Protein AF-A0A7S4JQR2-F1 (afdb_monomer)

Nearest PDB structures (foldseek):
  1qqe-assembly1_A  TM=9.470E-01  e=8.051E-03  Saccharomyces cerevisiae
  3j97-assembly1_H  TM=8.504E-01  e=9.970E-03  Rattus norvegicus
  5ln3-assembly1_Q  TM=7.710E-01  e=8.922E-02  Homo sapiens
  3jck-assembly1_C  TM=7.391E-01  e=3.581E-01  Saccharomyces cerevisiae S288C
  5a5b-assembly1_T  TM=5.069E-01  e=1.292E+00  Saccharomyces cerevisiae

Foldseek 3Di:
DDDPPPPPLPPDDDDDDDPPDVCNDPDLLLVLLQCLLVLPLVVSVVSLVVVCVVPVCLCVDLSSVLSVQCSVCLVVLPLPSNVVSVVVCCVVPPDDPSSVVSSVSSSVVSVVVVVVPD

Secondary structure (DSSP, 8-state):
-----TT-SSS---SSS----SS--SSHHHHHHHHHHHT-HHHHHHHHHHHHHH-TTGGGSHHHHHHHHHHHHHHTT-HHHHHHHHHHHHHHSPPPHHHHHHHHHHHHHHHHHHHTT-

Organism: NCBI:txid72548

InterPro domains:
  IPR000744 NSF attachment protein [PF14938] (29-111)
  IPR000744 NSF attachment protein [PTHR13768] (22-111)
  IPR011990 Tetratricopeptide-like helical domain superfamily [G3DSA:1.25.40.10] (28-118)
  IPR011990 Tetratricopeptide-like helical domain superfamily [SSF48452] (29-116)

pLDDT: mean 73.25, std 18.64, range [33.78, 92.88]

Structure (mmCIF, N/CA/C/O backbone):
data_AF-A0A7S4JQR2-F1
#
_entry.id   AF-A0A7S4JQR2-F1
#
loop_
_atom_site.group_PDB
_atom_site.id
_atom_site.type_symbol
_atom_site.label_atom_id
_atom_site.label_alt_id
_atom_site.label_comp_id
_atom_site.label_asym_id
_atom_site.label_entity_id
_atom_site.label_seq_id
_atom_site.pdbx_PDB_ins_code
_atom_site.Cartn_x
_atom_site.Cartn_y
_atom_site.Cartn_z
_atom_site.occupancy
_atom_site.B_iso_or_equiv
_atom_site.auth_seq_id
_atom_site.auth_comp_id
_atom_site.auth_asym_id
_atom_site.auth_atom_id
_atom_site.pdbx_PDB_model_num
ATOM 1 N N . ALA A 1 1 ? -5.006 -15.899 31.030 1.00 37.56 1 ALA A N 1
ATOM 2 C CA . ALA A 1 1 ? -4.982 -15.841 29.558 1.00 37.56 1 ALA A CA 1
ATOM 3 C C . ALA A 1 1 ? -4.543 -14.438 29.161 1.00 37.56 1 ALA A C 1
ATOM 5 O O . ALA A 1 1 ? -5.337 -13.516 29.263 1.00 37.56 1 ALA A O 1
ATOM 6 N N . GLN A 1 2 ? -3.258 -14.251 28.856 1.00 35.53 2 GLN A N 1
ATOM 7 C CA . GLN A 1 2 ? -2.741 -12.972 28.368 1.00 35.53 2 GLN A CA 1
ATOM 8 C C . GLN A 1 2 ? -2.805 -13.001 26.844 1.00 35.53 2 GLN A C 1
ATOM 10 O O . GLN A 1 2 ? -2.093 -13.775 26.207 1.00 35.53 2 GLN A O 1
ATOM 15 N N . VAL A 1 3 ? -3.691 -12.182 26.284 1.00 35.91 3 VAL A N 1
ATOM 16 C CA . VAL A 1 3 ? -3.652 -11.800 24.875 1.00 35.91 3 VAL A CA 1
ATOM 17 C C . VAL A 1 3 ? -2.381 -10.973 24.722 1.00 35.91 3 VAL A C 1
ATOM 19 O O . VAL A 1 3 ? -2.296 -9.865 25.242 1.00 35.91 3 VAL A O 1
ATOM 22 N N . ARG A 1 4 ? -1.342 -11.547 24.110 1.00 37.78 4 ARG A N 1
ATOM 23 C CA . ARG A 1 4 ? -0.191 -10.761 23.667 1.00 37.78 4 ARG A CA 1
ATOM 24 C C . ARG A 1 4 ? -0.682 -9.927 22.491 1.00 37.78 4 ARG A C 1
ATOM 26 O O . ARG A 1 4 ? -0.794 -10.444 21.383 1.00 37.7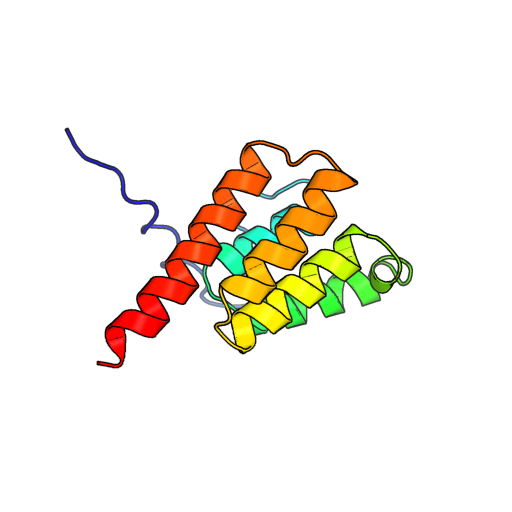8 4 ARG A O 1
ATOM 33 N N . SER A 1 5 ? -1.080 -8.692 22.780 1.00 36.50 5 SER A N 1
ATOM 34 C CA . SER A 1 5 ? -1.376 -7.685 21.768 1.00 36.50 5 SER A CA 1
ATOM 35 C C . SER A 1 5 ? -0.195 -7.568 20.810 1.00 36.50 5 SER A C 1
ATOM 37 O O . SER A 1 5 ? 0.960 -7.591 21.233 1.00 36.50 5 SER A O 1
ATOM 39 N N . ALA A 1 6 ? -0.486 -7.390 19.524 1.00 41.91 6 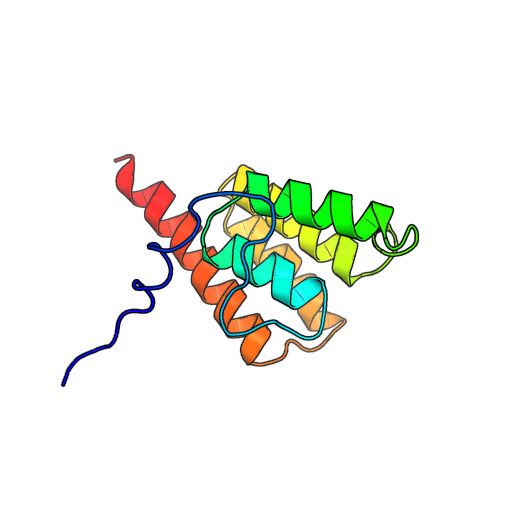ALA A N 1
ATOM 40 C CA . ALA A 1 6 ? 0.475 -7.077 18.466 1.00 41.91 6 ALA A CA 1
ATOM 41 C C . ALA A 1 6 ? 1.167 -5.698 18.646 1.00 41.91 6 ALA A C 1
ATOM 43 O O . ALA A 1 6 ? 1.704 -5.129 17.705 1.00 41.91 6 ALA A O 1
ATOM 44 N N . SER A 1 7 ? 1.167 -5.147 19.864 1.00 43.59 7 SER A N 1
ATOM 45 C CA . SER A 1 7 ? 1.480 -3.756 20.195 1.00 43.59 7 SER A CA 1
ATOM 46 C C . SER A 1 7 ? 2.899 -3.523 20.726 1.00 43.59 7 SER A C 1
ATOM 48 O O . SER A 1 7 ? 3.215 -2.404 21.110 1.00 43.59 7 SER A O 1
ATOM 50 N N . GLU A 1 8 ? 3.772 -4.532 20.770 1.00 39.28 8 GLU A N 1
ATOM 51 C CA . GLU A 1 8 ? 5.159 -4.358 21.250 1.00 39.28 8 GLU A CA 1
ATOM 52 C C . GLU A 1 8 ? 6.194 -4.186 20.121 1.00 39.28 8 GLU A C 1
ATOM 54 O O . GLU A 1 8 ? 7.393 -4.309 20.358 1.00 39.28 8 GLU A O 1
ATOM 59 N N . CYS A 1 9 ? 5.773 -3.852 18.895 1.00 39.69 9 CYS A N 1
ATOM 60 C CA . CYS A 1 9 ? 6.711 -3.504 17.816 1.00 39.69 9 CYS A CA 1
ATOM 61 C C . CYS A 1 9 ? 7.027 -1.996 17.729 1.00 39.69 9 CYS A C 1
ATOM 63 O O . CYS A 1 9 ? 7.715 -1.568 16.808 1.00 39.69 9 CYS A O 1
ATOM 65 N N . THR A 1 10 ? 6.565 -1.186 18.688 1.00 44.19 10 THR A N 1
ATOM 66 C CA . THR A 1 10 ? 6.657 0.288 18.631 1.00 44.19 10 THR A CA 1
ATOM 67 C C . THR A 1 10 ? 7.851 0.887 19.391 1.00 44.19 10 THR A C 1
ATOM 69 O O . THR A 1 10 ? 7.875 2.090 19.621 1.00 44.19 10 THR A O 1
ATOM 72 N N . ALA A 1 11 ? 8.846 0.100 19.821 1.00 36.78 11 ALA A N 1
ATOM 73 C CA . ALA A 1 11 ? 9.854 0.593 20.777 1.00 36.78 11 ALA A CA 1
ATOM 74 C C . ALA A 1 11 ? 11.331 0.501 20.351 1.00 36.78 11 ALA A C 1
ATOM 76 O O . ALA A 1 11 ? 12.203 0.650 21.204 1.00 36.78 11 ALA A O 1
ATOM 77 N N . GLN A 1 12 ? 11.670 0.297 19.070 1.00 37.53 12 GLN A N 1
ATOM 78 C CA . GLN A 1 12 ? 13.091 0.250 18.689 1.00 37.53 12 GLN A CA 1
ATOM 79 C C . GLN A 1 12 ? 13.401 0.738 17.260 1.00 37.53 12 GLN A C 1
ATOM 81 O O . GLN A 1 12 ? 13.963 -0.001 16.464 1.00 37.53 12 GLN A O 1
ATOM 86 N N . CYS A 1 13 ? 13.105 2.000 16.933 1.00 38.75 13 CYS A N 1
ATOM 87 C CA . CYS A 1 13 ? 13.816 2.701 15.849 1.00 38.75 13 CYS A CA 1
ATOM 88 C C . CYS A 1 13 ? 14.394 4.020 16.395 1.00 38.75 13 CYS A C 1
ATOM 90 O O . CYS A 1 13 ? 13.881 5.106 16.152 1.00 38.75 13 CYS A O 1
ATOM 92 N N . GLU A 1 14 ? 15.493 3.922 17.151 1.00 43.75 14 GLU A N 1
ATOM 93 C CA . GLU A 1 14 ? 16.375 5.060 17.421 1.00 43.75 14 GLU A CA 1
ATOM 94 C C . GLU A 1 14 ? 17.701 4.862 16.677 1.00 43.75 14 GLU A C 1
ATOM 96 O O . GLU A 1 14 ? 18.457 3.942 16.974 1.00 43.75 14 GLU A O 1
ATOM 101 N N . ARG A 1 15 ? 17.982 5.806 15.768 1.00 38.59 15 ARG A N 1
ATOM 102 C CA . ARG A 1 15 ? 19.220 6.031 14.997 1.00 38.59 15 ARG A CA 1
ATOM 103 C C . ARG A 1 15 ? 19.476 5.119 13.787 1.00 38.59 15 ARG A C 1
ATOM 105 O O . ARG A 1 15 ? 19.899 3.983 13.902 1.00 38.59 15 ARG A O 1
ATOM 112 N N . ALA A 1 16 ? 19.381 5.780 12.629 1.00 33.78 16 ALA A N 1
ATOM 113 C CA . ALA A 1 16 ? 19.924 5.420 11.320 1.00 33.78 16 ALA A CA 1
ATOM 114 C C . ALA A 1 16 ? 19.220 4.281 10.560 1.00 33.78 16 ALA A C 1
ATOM 116 O O . ALA A 1 16 ? 19.491 3.109 10.753 1.00 33.78 16 ALA A O 1
ATOM 117 N N . GLY A 1 17 ? 18.396 4.672 9.583 1.00 41.34 17 GLY A N 1
ATOM 118 C CA . GLY A 1 17 ? 18.493 4.132 8.218 1.00 41.34 17 GLY A CA 1
ATOM 119 C C . GLY A 1 17 ? 17.947 2.737 7.912 1.00 41.34 17 GLY A C 1
ATOM 120 O O . GLY A 1 17 ? 17.595 2.511 6.754 1.00 41.34 17 GLY A O 1
ATOM 121 N N . GLU A 1 18 ? 17.802 1.853 8.893 1.00 41.81 18 GLU A N 1
ATOM 122 C CA . GLU A 1 18 ? 17.382 0.467 8.699 1.00 41.81 18 GLU A CA 1
ATOM 123 C C . GLU A 1 18 ? 16.536 0.002 9.894 1.00 41.81 18 GLU A C 1
ATOM 125 O O . GLU A 1 18 ? 17.061 -0.423 10.918 1.00 41.81 18 GLU A O 1
ATOM 130 N N . CYS A 1 19 ? 15.204 0.067 9.783 1.00 38.50 19 CYS A N 1
ATOM 131 C CA . CYS A 1 19 ? 14.346 -0.658 10.720 1.00 38.50 19 CYS A CA 1
ATOM 132 C C . CYS A 1 19 ? 14.458 -2.158 10.382 1.00 38.50 19 CYS A C 1
ATOM 134 O O . CYS A 1 19 ? 13.794 -2.673 9.482 1.00 38.50 19 CYS A O 1
ATOM 136 N N . GLU A 1 20 ? 15.353 -2.862 11.073 1.00 42.56 20 GLU A N 1
ATOM 137 C CA . GLU A 1 20 ? 15.407 -4.321 11.059 1.00 42.56 20 GLU A CA 1
ATOM 138 C C . GLU A 1 20 ? 14.308 -4.861 11.974 1.00 42.56 20 GLU A C 1
ATOM 140 O O . GLU A 1 20 ? 14.506 -5.088 13.167 1.00 42.56 20 GLU A O 1
ATOM 145 N N . CYS A 1 21 ? 13.118 -5.090 11.415 1.00 42.78 21 CYS A N 1
ATOM 146 C CA . CYS A 1 21 ? 12.125 -5.907 12.099 1.00 42.78 21 CYS A CA 1
ATOM 147 C C . CYS A 1 21 ? 12.751 -7.292 12.384 1.00 42.78 21 CYS A C 1
ATOM 149 O O . CYS A 1 21 ? 13.309 -7.903 11.466 1.00 42.78 21 CYS A O 1
ATOM 151 N N . PRO A 1 22 ? 12.613 -7.862 13.599 1.00 46.88 22 PRO A N 1
ATOM 152 C CA . PRO A 1 22 ? 13.181 -9.171 13.967 1.00 46.88 22 PRO A CA 1
ATOM 153 C C . PRO A 1 22 ? 12.615 -10.354 13.150 1.00 46.88 22 PRO A C 1
ATOM 155 O O . PRO A 1 22 ? 13.014 -11.504 13.325 1.00 46.88 22 PRO A O 1
ATOM 158 N N . LYS A 1 23 ? 11.690 -10.077 12.227 1.00 44.31 23 LYS A N 1
ATOM 159 C CA . LYS A 1 23 ? 11.191 -10.967 11.181 1.00 44.31 23 LYS A CA 1
ATOM 160 C C . LYS A 1 23 ? 11.600 -10.405 9.814 1.00 44.31 23 LYS A C 1
ATOM 162 O O . LYS A 1 23 ? 10.721 -9.998 9.068 1.00 44.31 23 LYS A O 1
ATOM 167 N N . ARG A 1 24 ? 12.902 -10.330 9.493 1.00 41.34 24 ARG A N 1
ATOM 168 C CA . ARG A 1 24 ? 13.388 -9.866 8.175 1.00 41.34 24 ARG A CA 1
ATOM 169 C C . ARG A 1 24 ? 12.676 -10.677 7.075 1.00 41.34 24 ARG A C 1
ATOM 171 O O . ARG A 1 24 ? 12.951 -11.874 6.955 1.00 41.34 24 ARG A O 1
ATOM 178 N N . PRO A 1 25 ? 11.735 -10.093 6.317 1.00 51.19 25 PRO A N 1
ATOM 179 C CA . PRO A 1 25 ? 10.989 -10.858 5.339 1.00 51.19 25 PRO A CA 1
ATOM 180 C C . PRO A 1 25 ? 11.844 -11.033 4.073 1.00 51.19 25 PRO A C 1
ATOM 182 O O . PRO A 1 25 ? 12.567 -10.114 3.689 1.00 51.19 25 PRO A O 1
ATOM 185 N N . PRO A 1 26 ? 11.787 -12.198 3.408 1.00 58.12 26 PRO A N 1
ATOM 186 C CA . PRO A 1 26 ? 12.660 -12.515 2.275 1.00 58.12 26 PRO A CA 1
ATOM 187 C C . PRO A 1 26 ? 12.354 -11.705 1.001 1.00 58.12 26 PRO A C 1
ATOM 189 O O . PRO A 1 26 ? 13.158 -11.722 0.076 1.00 58.12 26 PRO A O 1
ATOM 192 N N . SER A 1 27 ? 11.211 -11.009 0.939 1.00 68.44 27 SER A N 1
ATOM 193 C CA . SER A 1 27 ? 10.713 -10.301 -0.251 1.00 68.44 27 SER A CA 1
ATOM 194 C C . SER A 1 27 ? 10.414 -8.817 0.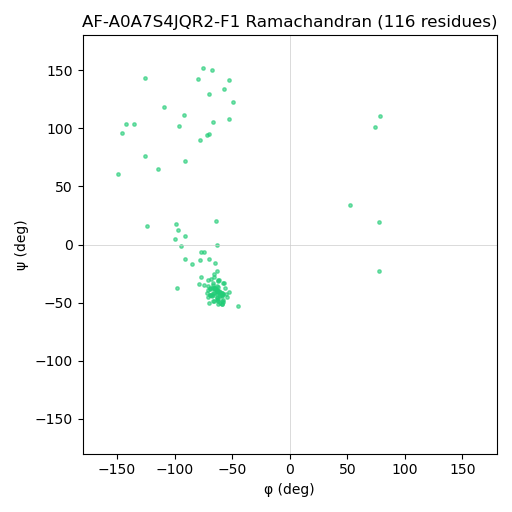028 1.00 68.44 27 SER A C 1
ATOM 196 O O . SER A 1 27 ? 9.841 -8.529 1.088 1.00 68.44 27 SER A O 1
ATOM 198 N N . PRO A 1 28 ? 10.677 -7.897 -0.925 1.00 73.00 28 PRO A N 1
ATOM 199 C CA . PRO A 1 28 ? 10.400 -6.458 -0.788 1.00 73.00 28 PRO A CA 1
ATOM 200 C C . PRO A 1 28 ? 8.923 -6.149 -0.493 1.00 73.00 28 PRO A C 1
ATOM 202 O O . PRO A 1 28 ? 8.627 -5.250 0.292 1.00 73.00 28 PRO A O 1
ATOM 205 N N . LEU A 1 29 ? 7.991 -6.954 -1.020 1.00 77.81 29 LEU A N 1
ATOM 206 C CA . LEU A 1 29 ? 6.557 -6.814 -0.751 1.00 77.81 29 LEU A CA 1
ATOM 207 C C . LEU A 1 29 ? 6.212 -6.973 0.733 1.00 77.81 29 LEU A C 1
ATOM 209 O O . LEU A 1 29 ? 5.540 -6.134 1.325 1.00 77.81 29 LEU A O 1
ATOM 213 N N . ALA A 1 30 ? 6.699 -8.044 1.354 1.00 78.00 30 ALA A N 1
ATOM 214 C CA . ALA A 1 30 ? 6.437 -8.309 2.764 1.00 78.00 30 ALA A CA 1
ATOM 215 C C . ALA A 1 30 ? 7.126 -7.292 3.695 1.00 78.00 30 ALA A C 1
ATOM 217 O O . ALA A 1 30 ? 6.585 -6.991 4.756 1.00 78.00 30 ALA A O 1
ATOM 218 N N . ALA A 1 31 ? 8.270 -6.725 3.292 1.00 80.00 31 ALA A N 1
ATOM 219 C CA . ALA A 1 31 ? 8.914 -5.633 4.023 1.00 80.00 31 ALA A CA 1
ATOM 220 C C . ALA A 1 31 ? 8.069 -4.352 3.981 1.00 80.00 31 ALA A C 1
ATOM 222 O O . ALA A 1 31 ? 7.774 -3.772 5.025 1.00 80.00 31 ALA A O 1
ATOM 223 N N . GLY A 1 32 ? 7.605 -3.956 2.794 1.00 81.88 32 GLY A N 1
ATOM 224 C CA . GLY A 1 32 ? 6.735 -2.792 2.650 1.00 81.88 32 GLY A CA 1
ATOM 225 C C . GLY A 1 32 ? 5.396 -2.954 3.385 1.00 81.88 32 GLY A C 1
ATOM 226 O O . GLY A 1 32 ? 4.967 -2.036 4.079 1.00 81.88 32 GLY A O 1
ATOM 227 N N . LEU A 1 33 ? 4.782 -4.144 3.334 1.00 82.50 33 LEU A N 1
ATOM 228 C CA . LEU A 1 33 ? 3.574 -4.454 4.112 1.00 82.50 33 LEU A CA 1
ATOM 229 C C . LEU A 1 33 ? 3.803 -4.381 5.626 1.00 82.50 33 LEU A C 1
ATOM 231 O O . LEU A 1 33 ? 2.887 -4.038 6.366 1.00 82.50 33 LEU A O 1
ATOM 235 N N . CYS A 1 34 ? 5.009 -4.690 6.104 1.00 82.00 34 CYS A N 1
ATOM 236 C CA . CYS A 1 34 ? 5.330 -4.569 7.521 1.00 82.00 34 CYS A CA 1
ATOM 237 C C . CYS A 1 34 ? 5.368 -3.099 7.959 1.00 82.00 34 CYS A C 1
ATOM 239 O O . CYS A 1 34 ? 4.786 -2.750 8.983 1.00 82.00 34 CYS A O 1
ATOM 241 N N . HIS A 1 35 ? 5.973 -2.214 7.165 1.00 81.69 35 HIS A N 1
ATOM 242 C CA . HIS A 1 35 ? 5.925 -0.775 7.443 1.00 81.69 35 HIS A CA 1
ATOM 243 C C . HIS A 1 35 ? 4.490 -0.222 7.388 1.00 81.69 35 HIS A C 1
ATOM 245 O O . HIS A 1 35 ? 4.123 0.610 8.217 1.00 81.69 35 HIS A O 1
ATOM 251 N N . LEU A 1 36 ? 3.660 -0.749 6.480 1.00 81.94 36 LEU A N 1
ATOM 252 C CA . LEU A 1 36 ? 2.231 -0.433 6.380 1.00 81.94 36 LEU A CA 1
ATOM 253 C C . LEU A 1 36 ? 1.448 -0.848 7.627 1.00 81.94 36 LEU A C 1
ATOM 255 O O . LEU A 1 36 ? 0.691 -0.049 8.169 1.00 81.94 36 LEU A O 1
ATOM 259 N N . ALA A 1 37 ? 1.675 -2.062 8.126 1.00 81.44 37 ALA A N 1
ATOM 260 C CA . ALA A 1 37 ? 1.047 -2.549 9.351 1.00 81.44 37 ALA A CA 1
ATOM 261 C C . ALA A 1 37 ? 1.432 -1.710 10.584 1.00 81.44 37 ALA A C 1
ATOM 263 O O . ALA A 1 37 ? 0.621 -1.534 11.488 1.00 81.44 37 ALA A O 1
ATOM 264 N N . ASN A 1 38 ? 2.641 -1.139 10.600 1.00 78.62 38 ASN A N 1
ATOM 265 C CA . ASN A 1 38 ? 3.081 -0.228 11.661 1.00 78.62 38 ASN A CA 1
ATOM 266 C C . ASN A 1 38 ? 2.508 1.198 11.522 1.00 78.62 38 ASN A C 1
ATOM 268 O O . ASN A 1 38 ? 2.559 1.971 12.477 1.00 78.62 38 ASN A O 1
ATOM 272 N N . GLY A 1 39 ? 1.929 1.546 10.368 1.00 73.12 39 GLY A N 1
ATOM 273 C CA . GLY A 1 39 ? 1.399 2.882 10.087 1.00 73.12 39 GLY A CA 1
ATOM 274 C C . GLY A 1 39 ? 2.467 3.923 9.746 1.00 73.12 39 GLY A C 1
ATOM 275 O O . GLY A 1 39 ? 2.208 5.121 9.830 1.00 73.12 39 GLY A O 1
ATOM 276 N N . GLU A 1 40 ? 3.665 3.497 9.345 1.00 73.12 40 GLU A N 1
ATOM 277 C CA . GLU A 1 40 ? 4.747 4.409 8.969 1.00 73.12 40 GLU A CA 1
ATOM 278 C C . GLU A 1 40 ? 4.723 4.723 7.464 1.00 73.12 40 GLU A C 1
ATOM 280 O O . GLU A 1 40 ? 5.586 4.290 6.697 1.00 73.12 40 GLU A O 1
ATOM 285 N N . LEU A 1 41 ? 3.738 5.519 7.034 1.00 79.88 41 LEU A N 1
ATOM 286 C CA . LEU A 1 41 ? 3.613 6.019 5.655 1.00 79.88 41 LEU A CA 1
ATOM 287 C C . LEU A 1 41 ? 4.925 6.553 5.043 1.00 79.88 41 LEU A C 1
ATOM 289 O O . LEU A 1 41 ? 5.318 6.076 3.973 1.00 79.88 41 LEU A O 1
ATOM 293 N N . PRO A 1 42 ? 5.655 7.493 5.683 1.00 82.62 42 PRO A N 1
ATOM 294 C CA . PRO A 1 42 ? 6.898 8.007 5.110 1.00 82.62 42 PRO A CA 1
ATOM 295 C C . PRO A 1 42 ? 8.000 6.939 5.021 1.00 82.62 42 PRO A C 1
ATOM 297 O O . PRO A 1 42 ? 8.847 7.011 4.129 1.00 82.62 42 PRO A O 1
ATOM 300 N N . ALA A 1 43 ? 7.990 5.928 5.900 1.00 80.62 43 ALA A N 1
ATOM 301 C CA . ALA A 1 43 ? 8.938 4.818 5.835 1.00 80.62 43 ALA A CA 1
ATOM 302 C C . ALA A 1 43 ? 8.653 3.903 4.636 1.00 80.62 43 ALA A C 1
ATOM 304 O O . ALA A 1 43 ? 9.592 3.495 3.957 1.00 80.62 43 ALA A O 1
ATOM 305 N N . ILE A 1 44 ? 7.379 3.643 4.324 1.00 83.00 44 ILE A N 1
ATOM 306 C CA . ILE A 1 44 ? 6.971 2.877 3.133 1.00 83.00 44 ILE A CA 1
ATOM 307 C C . ILE A 1 44 ? 7.388 3.575 1.855 1.00 83.00 44 ILE A C 1
ATOM 309 O O . ILE A 1 44 ? 8.011 2.944 1.011 1.00 83.00 44 ILE A O 1
ATOM 313 N N . GLN A 1 45 ? 7.066 4.862 1.709 1.00 85.06 45 GLN A N 1
ATOM 314 C CA . GLN A 1 45 ? 7.401 5.616 0.498 1.00 85.06 45 GLN A CA 1
ATOM 315 C C . GLN A 1 45 ? 8.913 5.600 0.259 1.00 85.06 45 GLN A C 1
ATOM 317 O O . GLN A 1 45 ? 9.380 5.319 -0.842 1.00 85.06 45 GLN A O 1
ATOM 322 N N . LYS A 1 46 ? 9.694 5.786 1.330 1.00 85.00 46 LYS A N 1
ATOM 323 C CA . LYS A 1 46 ? 11.153 5.682 1.277 1.00 85.00 46 LYS A CA 1
ATOM 324 C C . LYS A 1 46 ? 11.641 4.265 0.962 1.00 85.00 46 LYS A C 1
ATOM 326 O O . LYS A 1 46 ? 12.639 4.113 0.263 1.00 85.00 46 LYS A O 1
ATOM 331 N N . ALA A 1 47 ? 10.981 3.232 1.484 1.00 82.56 47 ALA A N 1
ATOM 332 C CA . ALA A 1 47 ? 11.315 1.842 1.190 1.00 82.56 47 ALA A CA 1
ATOM 333 C C . ALA A 1 47 ? 11.028 1.498 -0.278 1.00 82.56 47 ALA A C 1
ATOM 335 O O . ALA A 1 47 ? 11.880 0.892 -0.917 1.00 82.56 47 ALA A O 1
ATOM 336 N N . ILE A 1 48 ? 9.886 1.935 -0.821 1.00 84.88 48 ILE A N 1
ATOM 337 C CA . ILE A 1 48 ? 9.522 1.779 -2.236 1.00 84.88 48 ILE A CA 1
ATOM 338 C C . ILE A 1 48 ? 10.568 2.454 -3.121 1.00 84.88 48 ILE A C 1
ATOM 340 O O . ILE A 1 48 ? 11.128 1.788 -3.983 1.00 84.88 48 ILE A O 1
ATOM 344 N N . ASP A 1 49 ? 10.902 3.719 -2.854 1.00 86.12 49 ASP A N 1
ATOM 345 C CA . ASP A 1 49 ? 11.919 4.456 -3.613 1.00 86.12 49 ASP A CA 1
ATOM 346 C C . ASP A 1 49 ? 13.285 3.746 -3.550 1.00 86.12 49 ASP A C 1
ATOM 348 O O . ASP A 1 49 ? 13.950 3.544 -4.563 1.00 86.12 49 ASP A O 1
ATOM 352 N N . LYS A 1 50 ? 13.667 3.235 -2.371 1.00 84.12 50 LYS A N 1
ATOM 353 C CA . LYS A 1 50 ? 14.884 2.428 -2.205 1.00 84.12 50 LYS A CA 1
ATOM 354 C C . LYS A 1 50 ? 14.828 1.123 -3.005 1.00 84.12 50 LYS A C 1
ATOM 356 O O . LYS A 1 50 ? 15.847 0.727 -3.563 1.00 84.12 50 LYS A O 1
ATOM 361 N N . TYR A 1 51 ? 13.680 0.450 -3.080 1.00 83.69 51 TYR A N 1
ATOM 362 C CA . TYR A 1 51 ? 13.522 -0.753 -3.901 1.00 83.69 51 TYR A CA 1
ATOM 363 C C . TYR A 1 51 ? 13.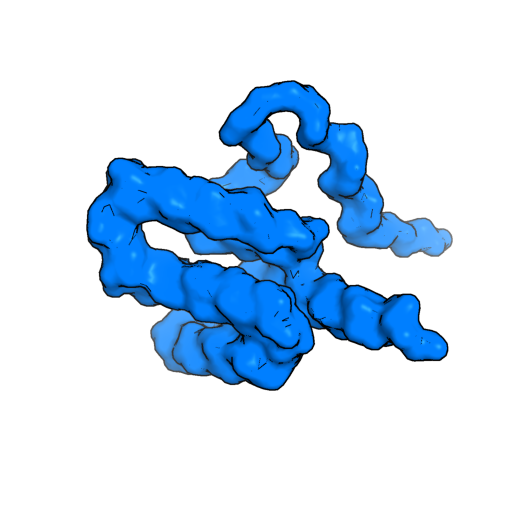563 -0.440 -5.395 1.00 83.69 51 TYR A C 1
ATOM 365 O O . TYR A 1 51 ? 14.199 -1.187 -6.125 1.00 83.69 51 TYR A O 1
ATOM 373 N N . GLU A 1 52 ? 12.982 0.673 -5.841 1.00 84.00 52 GLU A N 1
ATOM 374 C CA . GLU A 1 52 ? 13.069 1.132 -7.234 1.00 84.00 52 GLU A CA 1
ATOM 375 C C . GLU A 1 52 ? 14.497 1.549 -7.623 1.00 84.00 52 GLU A C 1
ATOM 377 O O . GLU A 1 52 ? 14.924 1.331 -8.756 1.00 84.00 52 GLU A O 1
ATOM 382 N N . GLN A 1 53 ? 15.273 2.098 -6.682 1.00 83.62 53 GLN A N 1
ATOM 383 C CA . GLN A 1 53 ? 16.698 2.379 -6.883 1.00 83.62 53 GLN A CA 1
ATOM 384 C C . GLN A 1 53 ? 17.547 1.103 -6.966 1.00 83.62 53 GLN A C 1
ATOM 386 O O . GLN A 1 53 ? 18.518 1.059 -7.722 1.00 83.62 53 GLN A O 1
ATOM 391 N N . LEU A 1 54 ? 17.216 0.079 -6.172 1.00 81.94 54 LEU A N 1
ATOM 392 C CA . LEU A 1 54 ? 17.907 -1.214 -6.195 1.00 81.94 54 LEU A CA 1
ATOM 393 C C . LEU A 1 54 ? 17.520 -2.045 -7.422 1.00 81.94 54 LEU A C 1
ATOM 395 O O . LEU A 1 54 ? 18.359 -2.762 -7.966 1.00 81.94 54 LEU A O 1
ATOM 399 N N . ASP A 1 55 ? 16.266 -1.939 -7.853 1.00 79.88 55 ASP A N 1
ATOM 400 C CA . ASP A 1 55 ? 15.714 -2.645 -8.995 1.00 79.88 55 ASP A CA 1
ATOM 401 C C . ASP A 1 55 ? 14.734 -1.744 -9.760 1.00 79.88 55 ASP A C 1
ATOM 403 O O . ASP A 1 55 ? 13.579 -1.551 -9.378 1.00 79.88 55 ASP A O 1
ATOM 407 N N . VAL A 1 56 ? 15.187 -1.228 -10.904 1.00 78.38 56 VAL A N 1
ATOM 408 C CA . VAL A 1 56 ? 14.397 -0.339 -11.774 1.00 78.38 56 VAL A CA 1
ATOM 409 C C . VAL A 1 56 ? 13.165 -1.018 -12.378 1.00 78.38 56 VAL A C 1
ATOM 411 O O . VAL A 1 56 ? 12.274 -0.344 -12.894 1.00 78.38 56 VAL A O 1
ATOM 414 N N . THR A 1 57 ? 13.098 -2.352 -12.341 1.00 81.44 57 THR A N 1
ATOM 415 C CA . THR A 1 57 ? 11.931 -3.105 -12.806 1.00 81.44 57 THR A CA 1
ATOM 416 C C . THR A 1 57 ? 10.872 -3.228 -11.719 1.00 81.44 57 THR A C 1
ATOM 418 O O . THR A 1 57 ? 9.709 -3.463 -12.048 1.00 81.44 57 THR A O 1
ATOM 421 N N . PHE A 1 58 ? 11.216 -2.985 -10.449 1.00 78.12 58 PHE A N 1
ATOM 422 C CA . PHE A 1 58 ? 10.312 -3.132 -9.310 1.00 78.12 58 PHE A CA 1
ATOM 423 C C . PHE A 1 58 ? 9.013 -2.332 -9.472 1.00 78.12 58 PHE A C 1
ATOM 425 O O . PHE A 1 58 ? 7.936 -2.900 -9.306 1.00 78.12 58 PHE A O 1
ATOM 432 N N . GLY A 1 59 ? 9.081 -1.071 -9.911 1.00 74.19 59 GLY A N 1
ATOM 433 C CA . GLY A 1 59 ? 7.892 -0.244 -10.172 1.00 74.19 59 GLY A CA 1
ATOM 434 C C . GLY A 1 59 ? 6.985 -0.775 -11.294 1.00 74.19 59 GLY A C 1
ATOM 435 O O . GLY A 1 59 ? 5.789 -0.495 -11.316 1.00 74.19 59 GLY A O 1
ATOM 436 N N . THR A 1 60 ? 7.528 -1.586 -12.207 1.00 79.00 60 THR A N 1
ATOM 437 C CA . THR A 1 60 ? 6.758 -2.276 -13.260 1.00 79.00 60 THR A CA 1
ATOM 438 C C . THR A 1 60 ? 6.268 -3.660 -12.836 1.00 79.00 60 THR A C 1
ATOM 440 O O . THR A 1 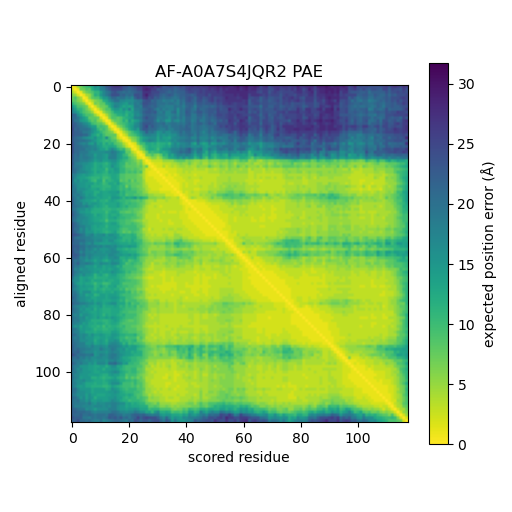60 ? 5.417 -4.252 -13.504 1.00 79.00 60 THR A O 1
ATOM 443 N N . THR A 1 61 ? 6.782 -4.191 -11.722 1.00 83.06 61 THR A N 1
ATOM 444 C CA . THR A 1 61 ? 6.293 -5.450 -11.163 1.00 83.06 61 THR A CA 1
ATOM 445 C C . THR A 1 61 ? 4.953 -5.254 -10.469 1.00 83.06 61 THR A C 1
ATOM 447 O O . THR A 1 61 ? 4.639 -4.200 -9.916 1.00 83.06 61 THR A O 1
ATOM 450 N N . ARG A 1 62 ? 4.164 -6.330 -10.442 1.00 81.31 62 ARG A N 1
ATOM 451 C CA . ARG A 1 62 ? 2.878 -6.369 -9.733 1.00 81.31 62 ARG A CA 1
ATOM 452 C C . ARG A 1 62 ? 3.033 -6.063 -8.243 1.00 81.31 62 ARG A C 1
ATOM 454 O O . ARG A 1 62 ? 2.141 -5.471 -7.649 1.00 81.31 62 ARG A O 1
ATOM 461 N N . GLU A 1 63 ? 4.162 -6.455 -7.655 1.00 83.75 63 GLU A N 1
ATOM 462 C CA . GLU A 1 63 ? 4.452 -6.245 -6.239 1.00 83.75 63 GLU A CA 1
ATOM 463 C C . GLU A 1 63 ? 4.713 -4.771 -5.915 1.00 83.75 63 GLU A C 1
ATOM 465 O O . GLU A 1 63 ? 4.149 -4.258 -4.950 1.00 83.75 63 GLU A O 1
ATOM 470 N N . GLY A 1 64 ? 5.514 -4.080 -6.734 1.00 83.56 64 GLY A N 1
ATOM 471 C CA . GLY A 1 64 ? 5.775 -2.648 -6.569 1.00 83.56 64 GLY A CA 1
ATOM 472 C C . GLY A 1 64 ? 4.533 -1.795 -6.818 1.00 83.56 64 GLY A C 1
ATOM 473 O O . GLY A 1 64 ? 4.238 -0.894 -6.031 1.00 83.56 64 GLY A O 1
ATOM 474 N N . GLY A 1 65 ? 3.752 -2.137 -7.850 1.00 85.94 65 GLY A N 1
ATOM 475 C CA . GLY A 1 65 ? 2.468 -1.490 -8.132 1.00 85.94 65 GLY A CA 1
ATOM 476 C C . GLY A 1 65 ? 1.482 -1.612 -6.968 1.00 85.94 65 GLY A C 1
ATOM 477 O O . GLY A 1 65 ? 0.950 -0.599 -6.516 1.00 85.94 65 GLY A O 1
ATOM 478 N N . LEU A 1 66 ? 1.309 -2.823 -6.420 1.00 87.00 66 LEU A N 1
ATOM 479 C CA . LEU A 1 66 ? 0.456 -3.045 -5.251 1.00 87.00 66 LEU A CA 1
ATOM 480 C C . LEU A 1 66 ? 0.923 -2.214 -4.056 1.00 87.00 66 LEU A C 1
ATOM 482 O O . LEU A 1 66 ? 0.125 -1.505 -3.455 1.00 87.00 66 LEU A O 1
ATOM 486 N N . LEU A 1 67 ? 2.212 -2.284 -3.715 1.00 87.44 67 LEU A N 1
ATOM 487 C CA . LEU A 1 67 ? 2.769 -1.562 -2.570 1.00 87.44 67 LEU A CA 1
ATOM 488 C C . LEU A 1 67 ? 2.504 -0.059 -2.648 1.00 87.44 67 LEU A C 1
ATOM 490 O O . LEU A 1 67 ? 2.119 0.552 -1.652 1.00 87.44 67 LEU A O 1
ATOM 494 N N . ARG A 1 68 ? 2.671 0.521 -3.838 1.00 88.31 68 ARG A N 1
ATOM 495 C CA . ARG A 1 68 ? 2.423 1.939 -4.080 1.00 88.31 68 ARG A CA 1
ATOM 496 C C . ARG A 1 68 ? 0.942 2.290 -3.965 1.00 88.31 68 ARG A C 1
ATOM 498 O O . ARG A 1 68 ? 0.616 3.274 -3.309 1.00 88.31 68 ARG A O 1
ATOM 505 N N . SER A 1 69 ? 0.055 1.483 -4.548 1.00 90.19 69 SER A N 1
ATOM 506 C CA . SER A 1 69 ? -1.395 1.673 -4.420 1.00 90.19 69 SER A CA 1
ATOM 507 C C . SER A 1 69 ? -1.855 1.578 -2.965 1.00 90.19 69 SER A C 1
ATOM 509 O O . SER A 1 69 ? -2.580 2.451 -2.503 1.00 90.19 69 SER A O 1
ATOM 511 N N . LEU A 1 70 ? -1.367 0.587 -2.213 1.00 89.50 70 LEU A N 1
ATOM 512 C CA . LEU A 1 70 ? -1.677 0.441 -0.789 1.00 89.50 70 LEU A CA 1
ATOM 513 C C . LEU A 1 70 ? -1.164 1.627 0.034 1.00 89.50 70 LEU A C 1
ATOM 515 O O . LEU A 1 70 ? -1.866 2.087 0.929 1.00 89.50 70 LEU A O 1
ATOM 519 N N . ALA A 1 71 ? 0.030 2.141 -0.270 1.00 89.62 71 ALA A N 1
ATOM 520 C CA . ALA A 1 71 ? 0.578 3.315 0.403 1.00 89.62 71 ALA A CA 1
ATOM 521 C C . ALA A 1 71 ? -0.273 4.573 0.157 1.00 89.62 71 ALA A C 1
ATOM 523 O O . ALA A 1 71 ? -0.509 5.341 1.084 1.00 89.62 71 ALA A O 1
ATOM 524 N N . VAL A 1 72 ? -0.766 4.762 -1.071 1.00 90.31 72 VAL A N 1
ATOM 525 C CA . VAL A 1 72 ? -1.649 5.881 -1.439 1.00 90.31 72 VAL A CA 1
ATOM 526 C C . VAL A 1 72 ? -3.029 5.753 -0.787 1.00 90.31 72 VAL A C 1
ATOM 528 O O . VAL A 1 72 ? -3.543 6.738 -0.260 1.00 90.31 72 VAL A O 1
ATOM 531 N N . ALA A 1 73 ? -3.618 4.555 -0.774 1.00 89.94 73 ALA A N 1
ATOM 532 C CA . ALA A 1 73 ? -4.886 4.298 -0.088 1.00 89.94 73 ALA A CA 1
ATOM 533 C C . ALA A 1 73 ? -4.769 4.558 1.423 1.00 89.94 73 ALA A C 1
ATOM 535 O O . ALA A 1 73 ? -5.640 5.177 2.032 1.00 89.94 73 ALA A O 1
ATOM 536 N N . PHE A 1 74 ? -3.646 4.151 2.023 1.00 86.81 74 PHE A N 1
ATOM 537 C CA . PHE A 1 74 ? -3.357 4.395 3.434 1.00 86.81 74 PHE A CA 1
ATOM 538 C C . PHE A 1 74 ? -3.147 5.891 3.730 1.00 86.81 74 PHE A C 1
ATOM 540 O O . PHE A 1 74 ? -3.604 6.372 4.762 1.00 86.81 74 PHE A O 1
ATOM 547 N N . GLU A 1 75 ? -2.512 6.648 2.827 1.00 88.19 75 GLU A N 1
ATOM 548 C CA . GLU A 1 75 ? -2.346 8.107 2.950 1.00 88.19 75 GLU A CA 1
ATOM 549 C C . GLU A 1 75 ? -3.684 8.853 2.902 1.00 88.19 75 GLU A C 1
ATOM 551 O O . GLU A 1 75 ? -3.902 9.787 3.671 1.00 88.19 75 GLU A O 1
ATOM 556 N N . GLN A 1 76 ? -4.605 8.400 2.052 1.00 88.50 76 GLN A N 1
ATOM 557 C CA . GLN A 1 76 ? -5.969 8.927 1.984 1.00 88.50 76 GLN A CA 1
ATOM 558 C C . GLN A 1 76 ? -6.869 8.426 3.124 1.00 88.50 76 GLN A C 1
ATOM 560 O O . GLN A 1 76 ? -7.998 8.892 3.256 1.00 88.50 76 GLN A O 1
ATOM 565 N N . MET A 1 77 ? -6.375 7.494 3.949 1.00 84.06 77 MET A N 1
ATOM 566 C CA . MET A 1 77 ? -7.152 6.765 4.955 1.00 84.06 77 MET A CA 1
ATOM 567 C C . MET A 1 77 ? -8.414 6.111 4.367 1.00 84.06 77 MET A C 1
ATOM 569 O O . MET A 1 77 ? -9.443 6.008 5.035 1.00 84.06 77 MET A O 1
ATOM 573 N N . ASP A 1 78 ? -8.339 5.664 3.113 1.00 88.75 78 ASP A N 1
ATOM 574 C CA . ASP A 1 78 ? -9.466 5.081 2.394 1.00 88.75 78 ASP A CA 1
ATOM 575 C C . ASP A 1 78 ? -9.422 3.551 2.492 1.00 88.75 78 ASP A C 1
ATOM 577 O O . ASP A 1 78 ? -8.622 2.862 1.851 1.00 88.75 78 ASP A O 1
ATOM 581 N N . VAL A 1 79 ? -10.269 3.007 3.368 1.00 88.12 79 VAL A N 1
ATOM 582 C CA . VAL A 1 79 ? -10.344 1.561 3.622 1.00 88.12 79 VAL A CA 1
ATOM 583 C C . VAL A 1 79 ? -10.958 0.812 2.437 1.00 88.12 79 VAL A C 1
ATOM 585 O O . VAL A 1 79 ? -10.616 -0.356 2.216 1.00 88.12 79 VAL A O 1
ATOM 588 N N . ASP A 1 80 ? -11.854 1.448 1.686 1.00 90.81 80 ASP A N 1
ATOM 589 C CA . ASP A 1 80 ? -12.517 0.843 0.534 1.00 90.81 80 ASP A CA 1
ATOM 590 C C . ASP A 1 80 ? -11.521 0.660 -0.617 1.00 90.81 80 ASP A C 1
ATOM 592 O O . ASP A 1 80 ? -11.351 -0.469 -1.081 1.00 90.81 80 ASP A O 1
ATOM 596 N N . ASP A 1 81 ? -10.774 1.706 -0.989 1.00 90.81 81 ASP A N 1
ATOM 597 C CA . ASP A 1 81 ? -9.719 1.643 -2.013 1.00 90.81 81 ASP A CA 1
ATOM 598 C C . ASP A 1 81 ? -8.610 0.661 -1.611 1.00 90.81 81 ASP A C 1
ATOM 600 O O . ASP A 1 81 ? -8.167 -0.164 -2.414 1.00 90.81 81 ASP A O 1
ATOM 604 N N . PHE A 1 82 ? -8.226 0.650 -0.329 1.00 90.00 82 PHE A N 1
ATOM 605 C CA . PHE A 1 82 ? -7.270 -0.326 0.192 1.00 90.00 82 PHE A CA 1
ATOM 606 C C . PHE A 1 82 ? -7.746 -1.767 -0.031 1.00 90.00 82 PHE A C 1
ATOM 608 O O . PHE A 1 82 ? -6.993 -2.623 -0.500 1.00 90.00 82 PHE A O 1
ATOM 615 N N . THR A 1 83 ? -9.005 -2.051 0.306 1.00 90.81 83 THR A N 1
ATOM 616 C CA . THR A 1 83 ? -9.572 -3.401 0.203 1.00 90.81 83 THR A CA 1
ATOM 617 C C . THR A 1 83 ? -9.774 -3.813 -1.257 1.00 90.81 83 THR A C 1
ATOM 619 O O . THR A 1 83 ? -9.547 -4.975 -1.597 1.00 90.81 83 THR A O 1
ATOM 622 N N . ASP A 1 84 ? -10.149 -2.872 -2.121 1.00 92.88 84 ASP A N 1
ATOM 623 C CA . ASP A 1 84 ? -10.304 -3.073 -3.561 1.00 92.88 84 ASP A CA 1
ATOM 624 C C . ASP A 1 84 ? -8.974 -3.474 -4.219 1.00 92.88 84 ASP A C 1
ATOM 626 O O . ASP A 1 84 ? -8.887 -4.516 -4.870 1.00 92.88 84 ASP A O 1
ATOM 630 N N . LYS A 1 85 ? -7.889 -2.744 -3.932 1.00 91.12 85 LYS A N 1
ATOM 631 C CA . LYS A 1 85 ? -6.550 -3.046 -4.469 1.00 91.12 85 LYS A CA 1
ATOM 632 C C . LYS A 1 85 ? -5.994 -4.377 -3.961 1.00 91.12 85 LYS A C 1
ATOM 634 O O . LYS A 1 85 ? -5.365 -5.117 -4.720 1.00 91.12 85 LYS A O 1
ATOM 639 N N . VAL A 1 86 ? -6.252 -4.725 -2.697 1.00 89.56 86 VAL A N 1
ATOM 640 C CA . VAL A 1 86 ? -5.916 -6.052 -2.149 1.00 89.56 86 VAL A CA 1
ATOM 641 C C . VAL A 1 86 ? -6.685 -7.158 -2.868 1.00 89.56 86 VAL A 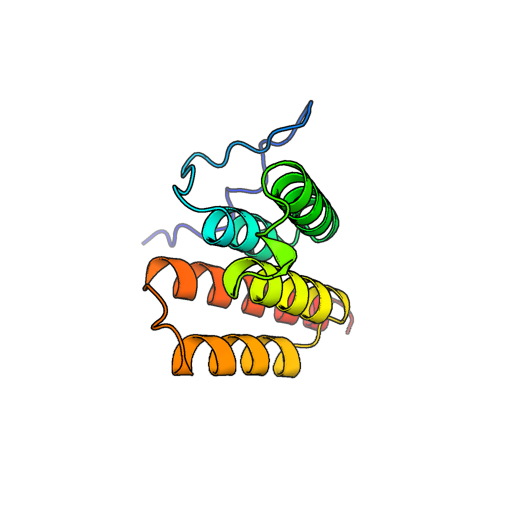C 1
ATOM 643 O O . VAL A 1 86 ? -6.107 -8.201 -3.172 1.00 89.56 86 VAL A O 1
ATOM 646 N N . ARG A 1 87 ? -7.974 -6.940 -3.142 1.00 90.44 87 ARG A N 1
ATOM 647 C CA . ARG A 1 87 ? -8.829 -7.910 -3.828 1.00 90.44 87 ARG A CA 1
ATOM 648 C C . ARG A 1 87 ? -8.379 -8.137 -5.267 1.00 90.44 87 ARG A C 1
ATOM 650 O O . ARG A 1 87 ? -8.204 -9.291 -5.644 1.00 90.44 87 ARG A O 1
ATOM 657 N N . GLU A 1 88 ? -8.147 -7.068 -6.031 1.00 90.25 88 GLU A N 1
ATOM 658 C CA . GLU A 1 88 ? -7.607 -7.161 -7.395 1.00 90.25 88 GLU A CA 1
ATOM 659 C C . GLU A 1 88 ? -6.312 -7.985 -7.415 1.00 90.25 88 GLU A C 1
ATOM 661 O O . GLU A 1 88 ? -6.092 -8.817 -8.297 1.00 90.25 88 GLU A O 1
ATOM 666 N N . TYR A 1 89 ? -5.450 -7.786 -6.413 1.00 88.62 89 TYR A N 1
ATOM 667 C CA . TYR A 1 89 ? -4.213 -8.544 -6.306 1.00 88.62 89 TYR A CA 1
ATOM 668 C C . TYR A 1 89 ? -4.442 -10.014 -5.953 1.00 88.62 89 TYR A C 1
ATOM 670 O O . TYR A 1 89 ? -3.805 -10.864 -6.567 1.00 88.62 89 TYR A O 1
ATOM 678 N N . ASP A 1 90 ? -5.338 -10.329 -5.014 1.00 88.50 90 ASP A N 1
ATOM 679 C CA . ASP A 1 90 ? -5.648 -11.712 -4.618 1.00 88.50 90 ASP A CA 1
ATOM 680 C C . ASP A 1 90 ? -6.244 -12.536 -5.770 1.00 88.50 90 ASP A C 1
ATOM 682 O O . ASP A 1 90 ? -5.908 -13.710 -5.941 1.00 88.50 90 ASP A O 1
ATOM 686 N N . GLU A 1 91 ? -7.067 -11.903 -6.615 1.00 87.44 91 GLU A N 1
ATOM 687 C CA . GLU A 1 91 ? -7.655 -12.538 -7.801 1.00 87.44 91 GLU A CA 1
ATOM 688 C C . GLU A 1 91 ? -6.589 -12.997 -8.807 1.00 87.44 91 GLU A C 1
ATOM 690 O O . GLU A 1 91 ? -6.768 -14.000 -9.504 1.00 87.44 91 GLU A O 1
ATOM 695 N N . ILE A 1 92 ? -5.459 -12.291 -8.868 1.00 85.12 92 ILE A N 1
ATOM 696 C CA . ILE A 1 92 ? -4.368 -12.561 -9.809 1.00 85.12 92 ILE A CA 1
ATOM 697 C C . ILE A 1 92 ? -3.251 -13.391 -9.151 1.00 85.12 92 ILE A C 1
ATOM 699 O O . ILE A 1 92 ? -2.647 -14.256 -9.791 1.00 85.12 92 ILE A O 1
ATOM 703 N N . SER A 1 93 ? -2.965 -13.117 -7.882 1.00 79.81 93 SER A N 1
ATOM 704 C CA . SER A 1 93 ? -1.880 -13.671 -7.077 1.00 79.81 93 SER A CA 1
ATOM 705 C C . SER A 1 93 ? -2.424 -14.051 -5.705 1.00 79.81 93 SER A C 1
ATOM 707 O O . SER A 1 93 ? -2.580 -13.193 -4.841 1.00 79.81 93 SER A O 1
ATOM 709 N N . ARG A 1 94 ? -2.629 -15.353 -5.477 1.00 83.00 94 ARG A N 1
ATOM 710 C CA . ARG A 1 94 ? -3.107 -15.869 -4.185 1.00 83.00 94 ARG A CA 1
ATOM 711 C C . ARG A 1 94 ? -2.289 -15.310 -3.023 1.00 83.00 94 ARG A C 1
ATOM 713 O O . ARG A 1 94 ? -1.071 -15.508 -2.968 1.00 83.00 94 ARG A O 1
ATOM 720 N N . LEU A 1 95 ? -2.965 -14.655 -2.084 1.00 80.38 95 LEU A N 1
ATOM 721 C CA . LEU A 1 95 ? -2.330 -14.116 -0.892 1.00 80.38 95 LEU A CA 1
ATOM 722 C C . LEU A 1 95 ? -1.883 -15.236 0.052 1.00 80.38 95 LEU A C 1
ATOM 724 O O . LEU A 1 95 ? -2.650 -16.112 0.449 1.00 80.38 95 LEU A O 1
ATOM 728 N N . ASP A 1 96 ? -0.619 -15.171 0.465 1.00 82.00 96 ASP A N 1
ATOM 729 C CA . ASP A 1 96 ? -0.112 -16.000 1.551 1.00 82.00 96 ASP A CA 1
ATOM 730 C C . ASP A 1 96 ? -0.756 -15.595 2.887 1.00 82.00 96 ASP A C 1
ATOM 732 O O . ASP A 1 96 ? -1.031 -14.408 3.121 1.00 82.00 96 ASP A O 1
ATOM 736 N N . PRO A 1 97 ? -0.920 -16.539 3.830 1.00 80.88 97 PRO A N 1
ATOM 737 C CA . PRO A 1 97 ? -1.487 -16.245 5.145 1.00 80.88 97 PRO A CA 1
ATOM 738 C C . PRO A 1 97 ? -0.710 -15.143 5.879 1.00 80.88 97 PRO A C 1
ATOM 740 O O . PRO A 1 97 ? -1.313 -14.269 6.490 1.00 80.88 97 PRO A O 1
ATOM 743 N N . GLN A 1 98 ? 0.620 -15.107 5.746 1.00 78.06 98 GLN A N 1
ATOM 744 C CA . GLN A 1 98 ? 1.456 -14.072 6.363 1.00 78.06 98 GLN A CA 1
ATOM 745 C C . GLN A 1 98 ? 1.211 -12.669 5.779 1.00 78.06 98 GLN A C 1
ATOM 747 O O . GLN A 1 98 ? 1.279 -11.686 6.517 1.00 78.06 98 GLN A O 1
ATOM 752 N N . LYS A 1 99 ? 0.924 -12.557 4.475 1.00 81.06 99 LYS A N 1
ATOM 753 C CA . LYS A 1 99 ? 0.607 -11.275 3.818 1.00 81.06 99 LYS A CA 1
ATOM 754 C C . LYS A 1 99 ? -0.775 -10.791 4.241 1.00 81.06 99 LYS A C 1
ATOM 756 O O . LYS A 1 99 ? -0.945 -9.624 4.571 1.00 81.06 99 LYS A O 1
ATOM 761 N N . THR A 1 100 ? -1.725 -11.719 4.317 1.00 86.06 100 THR A N 1
ATOM 762 C CA . THR A 1 100 ? -3.087 -11.456 4.793 1.00 86.06 100 THR A CA 1
ATOM 763 C C . THR A 1 100 ? -3.085 -10.912 6.222 1.00 86.06 100 THR A C 1
ATOM 765 O O . THR A 1 100 ? -3.785 -9.942 6.493 1.00 86.06 100 THR A O 1
ATOM 768 N N . THR A 1 101 ? -2.258 -11.460 7.122 1.00 84.88 101 THR A N 1
ATOM 769 C CA . THR A 1 101 ? -2.118 -10.929 8.490 1.00 84.88 101 THR A CA 1
ATOM 770 C C . THR A 1 101 ? -1.685 -9.461 8.496 1.00 84.88 101 THR A C 1
ATOM 772 O O . THR A 1 101 ? -2.350 -8.649 9.130 1.00 84.88 101 THR A O 1
ATOM 775 N N . LEU A 1 102 ? -0.641 -9.103 7.740 1.00 83.44 102 LEU A N 1
ATOM 776 C CA . LEU A 1 102 ? -0.150 -7.718 7.677 1.00 83.44 102 LEU A CA 1
ATOM 777 C C . LEU A 1 102 ? -1.192 -6.757 7.084 1.00 83.44 102 LEU A C 1
ATOM 779 O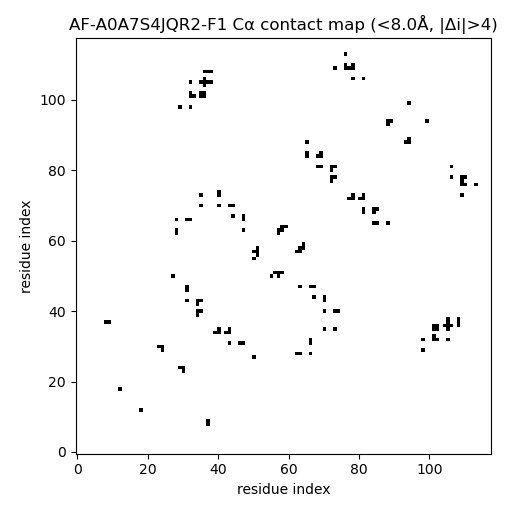 O . LEU A 1 102 ? -1.357 -5.641 7.567 1.00 83.44 102 LEU A O 1
ATOM 783 N N . LEU A 1 103 ? -1.922 -7.196 6.055 1.00 85.25 103 LEU A N 1
ATOM 784 C CA . LEU A 1 103 ? -2.999 -6.413 5.442 1.00 85.25 103 LEU A CA 1
ATOM 785 C C . LEU A 1 103 ? -4.160 -6.170 6.415 1.00 85.25 103 LEU A C 1
ATOM 787 O O . LEU A 1 103 ? -4.732 -5.082 6.435 1.00 85.25 103 LEU A O 1
ATOM 791 N N . LEU A 1 104 ? -4.503 -7.164 7.241 1.00 86.44 104 LEU A N 1
ATOM 792 C CA . LEU A 1 104 ? -5.523 -7.020 8.280 1.00 86.44 104 LEU A CA 1
ATOM 793 C C . LEU A 1 104 ? -5.09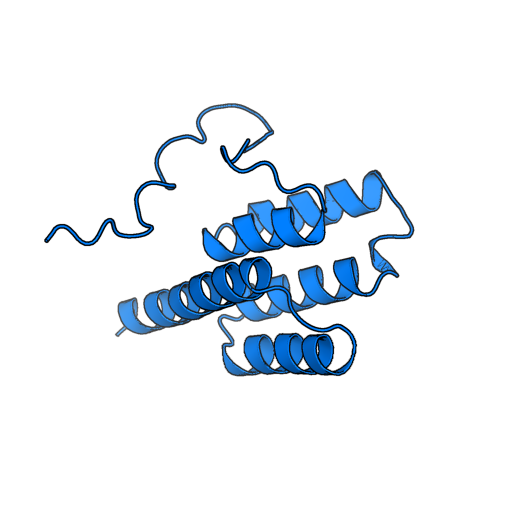3 -6.025 9.363 1.00 86.44 104 LEU A C 1
ATOM 795 O O . LEU A 1 104 ? -5.910 -5.206 9.781 1.00 86.44 104 LEU A O 1
ATOM 799 N N . GLU A 1 105 ? -3.829 -6.069 9.788 1.00 84.69 105 GLU A N 1
ATOM 800 C CA . GLU A 1 105 ? -3.271 -5.119 10.756 1.00 84.69 105 GLU A CA 1
ATOM 801 C C . GLU A 1 105 ? -3.280 -3.688 10.209 1.00 84.69 105 GLU A C 1
ATOM 803 O O . GLU A 1 105 ? -3.803 -2.786 10.863 1.00 84.69 105 GLU A O 1
ATOM 808 N N . ALA A 1 106 ? -2.809 -3.488 8.976 1.00 85.81 106 ALA A N 1
ATOM 809 C CA . ALA A 1 106 ? -2.828 -2.177 8.333 1.00 85.81 106 ALA A CA 1
ATOM 810 C C . ALA A 1 106 ? -4.253 -1.624 8.166 1.00 85.81 106 ALA A C 1
ATOM 812 O O . ALA A 1 106 ? -4.504 -0.452 8.441 1.00 85.81 106 ALA A O 1
ATOM 813 N N . LYS A 1 107 ? -5.217 -2.472 7.789 1.00 86.81 107 LYS A N 1
ATOM 814 C CA . LYS A 1 107 ? -6.627 -2.075 7.696 1.00 86.81 107 LYS A CA 1
ATOM 815 C C . LYS A 1 107 ? -7.183 -1.607 9.043 1.00 86.81 107 LYS A C 1
ATOM 817 O O . LYS A 1 107 ? -7.910 -0.620 9.094 1.00 86.81 107 LYS A O 1
ATOM 822 N N . ASN A 1 108 ? -6.867 -2.317 10.127 1.00 86.19 108 ASN A N 1
ATOM 823 C CA . ASN A 1 108 ? -7.302 -1.921 11.467 1.00 86.19 108 ASN A CA 1
ATOM 824 C C . ASN A 1 108 ? -6.667 -0.591 11.889 1.00 86.19 108 ASN A C 1
ATOM 826 O O . ASN A 1 108 ? -7.356 0.239 12.465 1.00 86.19 108 ASN A O 1
ATOM 830 N N . LYS A 1 109 ? -5.403 -0.351 11.524 1.00 83.69 109 LYS A N 1
ATOM 831 C CA . LYS A 1 109 ? -4.706 0.921 11.762 1.00 83.69 109 LYS A CA 1
ATOM 832 C C . LYS A 1 109 ? -5.403 2.124 11.122 1.00 83.69 109 LYS A C 1
ATOM 834 O O . LYS A 1 109 ? -5.526 3.159 11.774 1.00 83.69 109 LYS A O 1
ATOM 839 N N . ILE A 1 110 ? -5.861 1.991 9.874 1.00 83.88 110 ILE A N 1
ATOM 840 C CA . ILE A 1 110 ? -6.610 3.059 9.190 1.00 83.88 110 ILE A CA 1
ATOM 841 C C . ILE A 1 110 ? -7.923 3.340 9.933 1.00 83.88 110 ILE A C 1
ATOM 843 O O . ILE A 1 110 ? -8.241 4.495 10.191 1.00 83.88 110 ILE A O 1
ATOM 847 N N . LYS A 1 111 ? -8.653 2.287 10.326 1.00 83.56 111 LYS A N 1
ATOM 848 C CA . LYS A 1 111 ? -9.918 2.416 11.067 1.00 83.56 111 LYS A CA 1
ATOM 849 C C . LYS A 1 111 ? -9.739 3.078 12.432 1.00 83.56 111 LYS A C 1
ATOM 851 O O . LYS A 1 111 ? -10.462 4.014 12.736 1.00 83.56 111 LYS A O 1
ATOM 856 N N . GLU A 1 112 ? -8.742 2.647 13.200 1.00 80.44 112 GLU A N 1
ATOM 857 C CA . GLU A 1 112 ? -8.411 3.232 14.506 1.00 80.44 112 GLU A CA 1
ATOM 858 C C . GLU A 1 112 ? -8.087 4.729 14.363 1.00 80.44 112 GLU A C 1
ATOM 860 O O . GLU A 1 112 ? -8.647 5.561 15.068 1.00 80.44 112 GLU A O 1
ATOM 865 N N . SER A 1 113 ? -7.299 5.089 13.343 1.00 72.62 113 SER A N 1
ATOM 866 C CA . SER A 1 113 ? -6.953 6.489 13.053 1.00 72.62 113 SER A CA 1
ATOM 867 C C . SER A 1 113 ? -8.157 7.343 12.614 1.00 72.62 113 SER A C 1
ATOM 869 O O . SER A 1 113 ? -8.129 8.560 12.788 1.00 72.62 113 SER A O 1
ATOM 871 N N . GLN A 1 114 ? -9.205 6.734 12.042 1.00 67.75 114 GLN 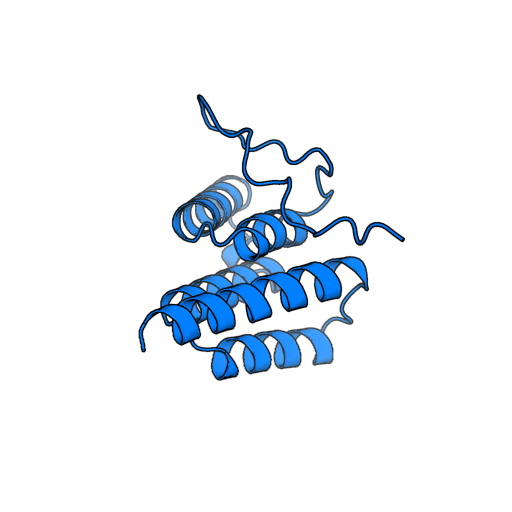A N 1
ATOM 872 C CA . GLN A 1 114 ? -10.470 7.412 11.729 1.00 67.75 114 GLN A CA 1
ATOM 873 C C . GLN A 1 114 ? -11.365 7.582 12.968 1.00 67.75 114 GLN A C 1
ATOM 875 O O . GLN A 1 114 ? -12.084 8.577 13.064 1.00 67.75 114 GLN A O 1
ATOM 880 N N . GLU A 1 115 ? -11.339 6.632 13.907 1.00 62.59 115 GLU A N 1
ATOM 881 C CA . GLU A 1 115 ? -12.197 6.630 15.100 1.00 62.59 115 GLU A CA 1
ATOM 882 C C . GLU A 1 115 ? -11.724 7.615 16.187 1.00 62.59 115 GLU A C 1
ATOM 884 O O . GLU A 1 115 ? -12.562 8.168 16.895 1.00 62.59 115 GLU A O 1
ATOM 889 N N . ASP A 1 116 ? -10.427 7.931 16.270 1.00 54.28 116 ASP A N 1
ATOM 890 C CA . ASP A 1 116 ? -9.877 8.880 17.259 1.00 54.28 116 ASP A CA 1
ATOM 891 C C . ASP A 1 116 ? -10.181 10.369 16.968 1.00 54.28 116 ASP A C 1
ATOM 893 O O . ASP A 1 116 ? -9.865 11.241 17.783 1.00 54.28 116 ASP A O 1
ATOM 897 N N . ILE A 1 117 ? -10.777 10.696 15.814 1.00 54.84 117 ILE A N 1
ATOM 898 C CA . ILE A 1 117 ? -11.033 12.089 15.396 1.00 54.84 117 ILE A CA 1
ATOM 899 C C . ILE A 1 117 ? -12.442 12.609 15.749 1.00 54.84 117 ILE A C 1
ATOM 901 O O . ILE A 1 117 ? -12.742 13.772 15.468 1.00 54.84 117 ILE A O 1
ATOM 905 N N . THR A 1 118 ? -13.299 11.779 16.361 1.00 42.47 118 THR A N 1
ATOM 906 C CA . THR A 1 118 ? -14.696 12.114 16.728 1.00 42.47 118 THR A CA 1
ATOM 907 C C . THR A 1 118 ? -14.868 12.284 18.234 1.00 42.47 118 THR A C 1
ATOM 909 O O . THR A 1 118 ? -15.543 13.261 18.635 1.00 42.47 118 THR A O 1
#

Sequence (118 aa):
AQVRSASECTAQCERAGECECPKRPPSPLAAGLCHLANGELPAIQKAIDKYEQLDVTFGTTREGGLLRSLAVAFEQMDVDDFTDKVREYDEISRLDPQKTTLLLEAKNKIKESQEDIT

Mean predicted aligned error: 9.77 Å

Radius of gyration: 14.41 Å; Cα contacts (8 Å, |Δi|>4): 88; chains: 1; bounding box: 35×28×43 Å

Solvent-accessible surface area (backbone atoms only — not comparable to full-atom values): 7117 Å² total; per-residue (Å²): 136,82,81,82,65,90,71,81,79,81,80,77,86,80,84,74,100,66,84,76,56,99,70,77,54,98,44,73,58,58,46,43,40,50,32,44,36,72,65,38,62,73,59,30,56,52,47,51,54,51,44,34,71,76,34,78,59,36,66,76,33,72,56,39,44,49,53,51,52,45,52,52,20,56,73,70,54,36,66,65,60,35,50,50,57,51,47,63,42,38,77,78,46,78,71,50,71,72,57,50,52,32,54,54,44,26,52,49,51,44,51,54,65,59,62,76,76,117